Protein AF-A0A820NTI5-F1 (afdb_monomer_lite)

Organism: NCBI:txid392033

Structure (mmCIF, N/CA/C/O backbone):
data_AF-A0A820NTI5-F1
#
_entry.id   AF-A0A820NTI5-F1
#
loop_
_atom_site.group_PDB
_atom_site.id
_atom_site.type_symbol
_atom_site.label_atom_id
_atom_site.label_alt_id
_atom_site.label_comp_id
_atom_site.label_asym_id
_atom_site.label_entity_id
_atom_site.label_seq_id
_atom_site.pdbx_PDB_ins_code
_atom_site.Cartn_x
_atom_site.Cartn_y
_atom_site.Cartn_z
_atom_site.occupancy
_atom_site.B_iso_or_equiv
_atom_site.auth_seq_id
_atom_site.auth_comp_id
_atom_site.auth_asym_id
_atom_site.auth_atom_id
_atom_site.pdbx_PDB_model_num
ATOM 1 N N . TRP A 1 1 ? -0.838 9.032 -20.029 1.00 44.94 1 TRP A N 1
ATOM 2 C CA . TRP A 1 1 ? -0.008 8.865 -18.813 1.00 44.94 1 TRP A CA 1
ATOM 3 C C . TRP A 1 1 ? 1.449 8.529 -19.107 1.00 44.94 1 TRP A C 1
ATOM 5 O O . TRP A 1 1 ? 2.297 8.991 -18.357 1.00 44.94 1 TRP A O 1
ATOM 15 N N . ILE A 1 2 ? 1.761 7.783 -20.177 1.00 46.56 2 ILE A N 1
ATOM 16 C CA . ILE A 1 2 ? 3.154 7.467 -20.551 1.00 46.56 2 ILE A CA 1
ATOM 17 C C . ILE A 1 2 ? 3.897 8.680 -21.159 1.00 46.56 2 ILE A C 1
ATOM 19 O O . ILE A 1 2 ? 5.115 8.745 -21.077 1.00 46.56 2 ILE A O 1
ATOM 23 N N . GLU A 1 3 ? 3.193 9.698 -21.665 1.00 47.12 3 GLU A N 1
ATOM 24 C CA . GLU A 1 3 ? 3.832 10.798 -22.415 1.00 47.12 3 GLU A CA 1
ATOM 25 C C . GLU A 1 3 ? 4.213 12.052 -21.600 1.00 47.12 3 GLU A C 1
ATOM 27 O O . GLU A 1 3 ? 4.879 12.934 -22.128 1.00 47.12 3 GLU A O 1
ATOM 32 N N . ALA A 1 4 ? 3.845 12.166 -20.317 1.00 54.38 4 ALA A N 1
ATOM 33 C CA . ALA A 1 4 ? 3.924 13.456 -19.609 1.00 54.38 4 ALA A CA 1
ATOM 34 C C . ALA A 1 4 ? 5.203 13.714 -18.780 1.00 54.38 4 ALA A C 1
ATOM 36 O O . ALA A 1 4 ? 5.347 14.806 -18.244 1.00 54.38 4 ALA A O 1
ATOM 37 N N . ASN A 1 5 ? 6.131 12.758 -18.631 1.00 50.31 5 ASN A N 1
ATOM 38 C CA . ASN A 1 5 ? 7.297 12.922 -17.740 1.00 50.31 5 ASN A CA 1
ATOM 39 C C . ASN A 1 5 ? 8.598 12.377 -18.351 1.00 50.31 5 ASN A C 1
ATOM 41 O O . ASN A 1 5 ? 9.189 11.423 -17.848 1.00 50.31 5 ASN A O 1
ATOM 45 N N . PHE A 1 6 ? 9.064 13.000 -19.432 1.00 54.34 6 PHE A N 1
ATOM 46 C CA . PHE A 1 6 ? 10.302 12.629 -20.131 1.00 54.34 6 PHE A CA 1
ATOM 47 C C . PHE A 1 6 ? 11.603 13.199 -19.521 1.00 54.34 6 PHE A C 1
ATOM 49 O O . PHE A 1 6 ? 12.619 13.253 -20.208 1.00 54.34 6 PHE A O 1
ATOM 56 N N . THR A 1 7 ? 11.636 13.619 -18.249 1.00 55.44 7 THR A N 1
ATOM 57 C CA . THR A 1 7 ? 12.856 14.242 -17.676 1.00 55.44 7 THR A CA 1
ATOM 58 C C . THR A 1 7 ? 13.308 13.730 -16.313 1.00 55.44 7 THR A C 1
ATOM 60 O O . THR A 1 7 ? 14.164 14.345 -15.682 1.00 55.44 7 THR A O 1
ATOM 63 N N . ASN A 1 8 ? 12.864 12.549 -15.886 1.00 58.31 8 ASN A N 1
ATOM 64 C CA . ASN A 1 8 ? 13.693 11.773 -14.967 1.00 58.31 8 ASN A CA 1
ATOM 65 C C . ASN A 1 8 ? 14.582 10.891 -15.838 1.00 58.31 8 ASN A C 1
ATOM 67 O O . ASN A 1 8 ? 14.044 10.141 -16.645 1.00 58.31 8 ASN A O 1
ATOM 71 N N . ARG A 1 9 ? 15.912 11.018 -15.720 1.00 67.69 9 ARG A N 1
ATOM 72 C CA . ARG A 1 9 ? 16.947 10.257 -16.459 1.00 67.69 9 ARG A CA 1
ATOM 73 C C . ARG A 1 9 ? 16.911 8.751 -16.137 1.00 67.69 9 ARG A C 1
ATOM 75 O O . ARG A 1 9 ? 17.905 8.172 -15.719 1.00 67.69 9 ARG A O 1
ATOM 82 N N . LEU A 1 10 ? 15.740 8.144 -16.237 1.00 71.88 10 LEU A N 1
ATOM 83 C CA . LEU A 1 10 ? 15.454 6.775 -15.868 1.00 71.88 10 LEU A CA 1
ATOM 84 C C . LEU A 1 10 ? 15.542 5.932 -17.124 1.00 71.88 10 LEU A C 1
ATOM 86 O O . LEU A 1 10 ? 14.934 6.237 -18.151 1.00 71.88 10 LEU A O 1
ATOM 90 N N . SER A 1 11 ? 16.336 4.880 -17.027 1.00 77.19 11 SER A N 1
ATOM 91 C CA . SER A 1 11 ? 16.467 3.894 -18.078 1.00 77.19 11 SER A CA 1
ATOM 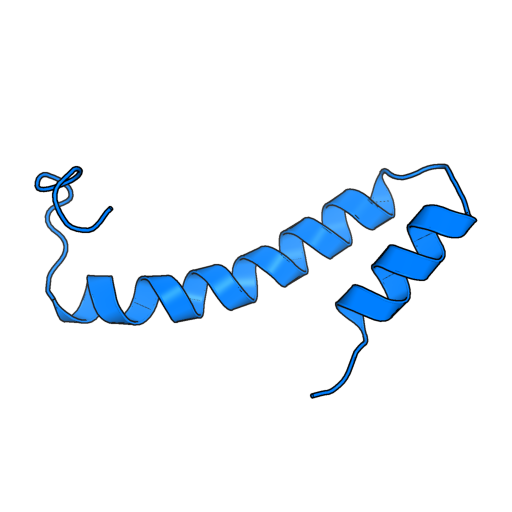92 C C . SER A 1 11 ? 15.181 3.064 -18.182 1.00 77.19 11 SER A C 1
ATOM 94 O O . SER A 1 11 ? 14.364 3.019 -17.261 1.00 77.19 11 SER A O 1
ATOM 96 N N . PHE A 1 12 ? 14.979 2.388 -19.313 1.00 77.62 12 PHE A N 1
ATOM 97 C CA . PHE A 1 12 ? 13.817 1.516 -19.509 1.00 77.62 12 PHE A CA 1
ATOM 98 C C . PHE A 1 12 ? 13.631 0.470 -18.381 1.00 77.62 12 PHE A C 1
ATOM 100 O O . PHE A 1 12 ? 12.506 0.335 -17.898 1.00 77.62 12 PHE A O 1
ATOM 107 N N . PRO A 1 13 ? 14.688 -0.198 -17.871 1.00 81.19 13 PRO A N 1
ATOM 108 C CA . PRO A 1 13 ? 14.588 -1.044 -16.677 1.00 81.19 13 PRO A CA 1
ATOM 109 C C . PRO A 1 13 ? 14.039 -0.330 -15.434 1.00 81.19 13 PRO A C 1
ATOM 111 O O . PRO A 1 13 ? 13.244 -0.893 -14.687 1.00 81.19 13 PRO A O 1
ATOM 114 N N . ASP A 1 14 ? 14.402 0.932 -15.213 1.00 78.44 14 ASP A N 1
ATOM 115 C CA . ASP A 1 14 ? 13.894 1.682 -14.062 1.00 78.44 14 ASP A CA 1
ATOM 116 C C . ASP A 1 14 ? 12.385 1.934 -14.173 1.00 78.44 14 ASP A C 1
ATOM 118 O O . ASP A 1 14 ? 11.676 2.002 -13.167 1.00 78.44 14 ASP A O 1
ATOM 122 N N . LEU A 1 15 ? 11.870 2.057 -15.399 1.00 81.81 15 LEU A N 1
ATOM 123 C CA . LEU A 1 15 ? 10.442 2.225 -15.657 1.00 81.81 15 LEU A CA 1
ATOM 124 C C . LEU A 1 15 ? 9.656 0.935 -15.403 1.00 81.81 15 LEU A C 1
ATOM 126 O O . LEU A 1 15 ? 8.539 1.014 -14.892 1.00 81.81 15 LEU A O 1
ATOM 130 N N . THR A 1 16 ? 10.223 -0.239 -15.694 1.00 83.75 16 THR A N 1
ATOM 131 C CA . THR A 1 16 ? 9.551 -1.529 -15.446 1.00 83.75 16 THR A CA 1
ATOM 132 C C . THR A 1 16 ? 9.494 -1.884 -13.961 1.00 83.75 16 THR A C 1
ATOM 134 O O . THR A 1 16 ? 8.575 -2.577 -13.524 1.00 83.75 16 THR A O 1
ATOM 137 N N . ILE A 1 17 ? 10.419 -1.352 -13.160 1.00 86.62 17 ILE A N 1
ATOM 138 C CA . ILE A 1 17 ? 10.435 -1.533 -11.705 1.00 86.62 17 ILE A CA 1
ATOM 139 C C . ILE A 1 17 ? 9.390 -0.635 -11.010 1.00 86.62 17 ILE A C 1
ATOM 141 O O . ILE A 1 17 ? 8.900 -0.988 -9.935 1.00 86.62 17 ILE A O 1
ATOM 145 N N . LYS A 1 18 ? 8.974 0.494 -11.608 1.00 84.06 18 LYS A N 1
ATOM 146 C CA . LYS A 1 18 ? 8.007 1.428 -10.989 1.00 84.06 18 LYS A CA 1
ATOM 147 C C . LYS A 1 18 ? 6.658 0.797 -10.619 1.00 84.06 18 LYS A C 1
ATOM 149 O O . LYS A 1 18 ? 6.209 1.050 -9.502 1.00 84.06 18 LYS A O 1
ATOM 154 N N . PRO A 1 19 ? 5.987 0.001 -11.476 1.00 90.50 19 PRO A N 1
ATOM 155 C CA . PRO A 1 19 ? 4.755 -0.690 -11.093 1.00 90.50 19 PRO A CA 1
ATOM 156 C C . PRO A 1 19 ? 4.946 -1.620 -9.890 1.00 90.50 19 PRO A C 1
ATOM 158 O O . PRO A 1 19 ? 4.148 -1.585 -8.956 1.00 90.50 19 PRO A O 1
ATOM 161 N N . LEU A 1 20 ? 6.040 -2.387 -9.865 1.00 88.81 20 LEU A N 1
ATOM 162 C CA . LEU A 1 20 ? 6.394 -3.273 -8.751 1.00 88.81 20 LEU A CA 1
ATOM 163 C C . LEU A 1 20 ? 6.648 -2.492 -7.455 1.00 88.81 20 LEU A C 1
ATOM 165 O O . LEU A 1 20 ? 6.083 -2.820 -6.413 1.00 88.81 20 LEU A O 1
ATOM 169 N N . GLN A 1 21 ? 7.433 -1.415 -7.522 1.00 89.38 21 GLN A N 1
ATOM 170 C CA . GLN A 1 21 ? 7.625 -0.494 -6.399 1.00 89.38 21 GLN A CA 1
ATOM 171 C C . GLN A 1 21 ? 6.294 0.100 -5.932 1.00 89.38 21 GLN A C 1
ATOM 173 O O . GLN A 1 21 ? 6.046 0.218 -4.738 1.00 89.38 21 GLN A O 1
ATOM 178 N N . ARG A 1 22 ? 5.404 0.468 -6.856 1.00 93.56 22 ARG A N 1
ATOM 179 C CA . ARG A 1 22 ? 4.113 1.061 -6.505 1.00 93.56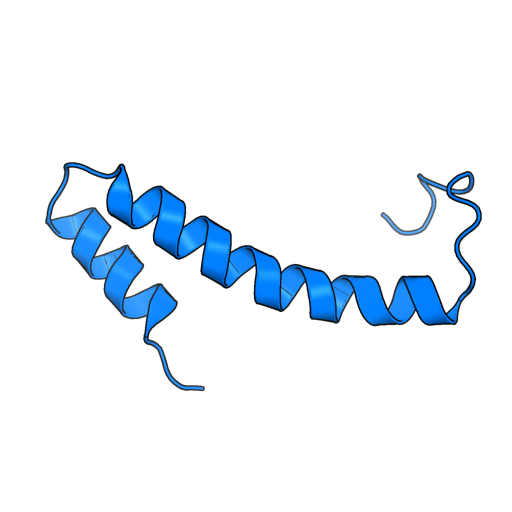 22 ARG A CA 1
ATOM 180 C C . ARG A 1 22 ? 3.232 0.085 -5.726 1.00 93.56 22 ARG A C 1
ATOM 182 O O . ARG A 1 22 ? 2.589 0.509 -4.768 1.00 93.56 22 ARG A O 1
ATOM 189 N N . LEU A 1 23 ? 3.240 -1.198 -6.088 1.00 90.81 23 LEU A N 1
ATOM 190 C CA . LEU A 1 23 ? 2.510 -2.239 -5.360 1.00 90.81 23 LEU A CA 1
ATOM 191 C C . LEU A 1 23 ? 2.980 -2.358 -3.903 1.00 90.81 23 LEU A C 1
ATOM 193 O O . LEU A 1 23 ? 2.149 -2.417 -2.999 1.00 90.81 23 LEU A O 1
ATOM 197 N N . THR A 1 24 ? 4.292 -2.318 -3.649 1.00 89.31 24 THR A N 1
ATOM 198 C CA . THR A 1 24 ? 4.815 -2.387 -2.272 1.00 89.31 24 THR A CA 1
ATOM 199 C C . THR A 1 24 ? 4.520 -1.115 -1.477 1.00 89.31 24 THR A C 1
ATOM 201 O O . THR A 1 24 ? 4.181 -1.190 -0.296 1.00 89.31 24 THR A O 1
ATOM 204 N N . GLN A 1 25 ? 4.563 0.053 -2.126 1.00 91.81 25 GLN A N 1
ATOM 205 C CA . GLN A 1 25 ? 4.212 1.331 -1.498 1.00 91.81 25 GLN A CA 1
ATOM 206 C C . GLN A 1 25 ? 2.744 1.394 -1.066 1.00 91.81 25 GLN A C 1
ATOM 208 O O . GLN A 1 25 ? 2.456 1.950 -0.007 1.00 91.81 25 GLN A O 1
ATOM 213 N N . TYR A 1 26 ? 1.813 0.812 -1.833 1.00 94.19 26 TYR A N 1
ATOM 214 C CA . TYR A 1 26 ? 0.400 0.802 -1.446 1.00 94.19 26 TYR A CA 1
ATOM 215 C C . TYR A 1 26 ? 0.163 0.099 -0.114 1.00 94.19 26 TYR A C 1
ATOM 217 O O . TYR A 1 26 ? -0.583 0.627 0.706 1.00 94.19 26 TYR A O 1
ATOM 225 N N . LYS A 1 27 ? 0.848 -1.018 0.148 1.00 90.69 27 LYS A N 1
ATOM 226 C CA . LYS A 1 27 ? 0.755 -1.706 1.440 1.00 90.69 27 LYS A CA 1
ATOM 227 C C . LYS A 1 27 ? 1.169 -0.793 2.600 1.00 90.69 27 LYS A C 1
ATOM 229 O O . LYS A 1 27 ? 0.415 -0.640 3.555 1.00 90.69 27 LYS A O 1
ATOM 234 N N . LEU A 1 28 ? 2.325 -0.135 2.482 1.00 92.50 28 LEU A N 1
ATOM 235 C CA . LEU A 1 28 ? 2.838 0.783 3.510 1.00 92.50 28 LEU A CA 1
ATOM 236 C C . LEU A 1 28 ? 1.898 1.974 3.746 1.00 92.50 28 LEU A C 1
ATOM 238 O O . LEU A 1 28 ? 1.675 2.387 4.884 1.00 92.50 28 LEU A O 1
ATOM 242 N N . LEU A 1 29 ? 1.329 2.519 2.668 1.00 94.12 29 LEU A N 1
ATOM 243 C CA . LEU A 1 29 ? 0.339 3.594 2.730 1.00 94.12 29 LEU A CA 1
ATOM 244 C C . LEU A 1 29 ? -0.934 3.150 3.452 1.00 94.12 29 LEU A C 1
ATOM 246 O O . LEU A 1 29 ? -1.406 3.862 4.334 1.00 94.12 29 LEU A O 1
ATOM 250 N N . LEU A 1 30 ? -1.462 1.973 3.117 1.00 93.19 30 LEU A N 1
ATOM 251 C CA . LEU A 1 30 ? -2.645 1.405 3.762 1.00 93.19 30 LEU A CA 1
ATOM 252 C C . LEU A 1 30 ? -2.426 1.177 5.265 1.00 93.19 30 LEU A C 1
ATOM 254 O O . LE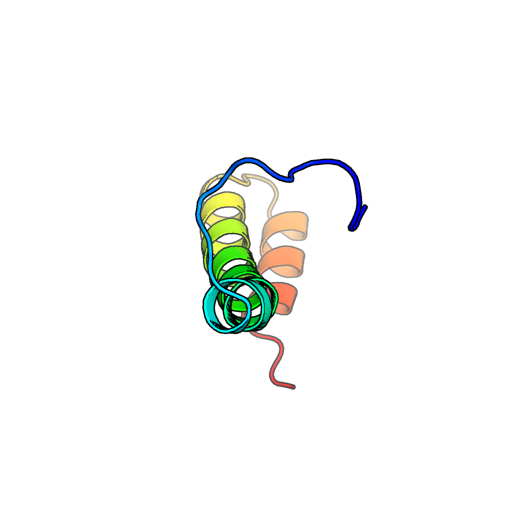U A 1 30 ? -3.271 1.571 6.065 1.00 93.19 30 LEU A O 1
ATOM 258 N N . GLU A 1 31 ? -1.272 0.639 5.665 1.00 91.88 31 GLU A N 1
ATOM 259 C CA . GLU A 1 31 ? -0.904 0.480 7.080 1.00 91.88 31 GLU A CA 1
ATOM 260 C C . GLU A 1 31 ? -0.803 1.833 7.809 1.00 91.88 31 GLU A C 1
ATOM 262 O O . GLU A 1 31 ? -1.242 1.973 8.954 1.00 91.88 31 GLU A O 1
ATOM 267 N N . ALA A 1 32 ? -0.238 2.854 7.158 1.00 94.38 32 ALA A N 1
ATOM 268 C CA . ALA A 1 32 ? -0.130 4.196 7.727 1.00 94.38 32 ALA A CA 1
ATOM 269 C C . ALA A 1 32 ? -1.499 4.878 7.887 1.00 94.38 32 ALA A C 1
ATOM 271 O O . ALA A 1 32 ? -1.731 5.547 8.898 1.00 94.38 32 ALA A O 1
ATOM 272 N N . ILE A 1 33 ? -2.403 4.695 6.920 1.00 93.75 33 ILE A N 1
ATOM 273 C CA . ILE A 1 33 ? -3.781 5.195 6.983 1.00 93.75 33 ILE A CA 1
ATOM 274 C C . ILE A 1 33 ? -4.532 4.475 8.102 1.00 93.75 33 ILE A C 1
ATOM 276 O O . ILE A 1 33 ? -5.077 5.139 8.978 1.00 93.75 33 ILE A O 1
ATOM 280 N N . GLN A 1 34 ? -4.466 3.143 8.162 1.00 91.69 34 GLN A N 1
ATOM 281 C CA . GLN A 1 34 ? -5.115 2.353 9.211 1.00 91.69 34 GLN A CA 1
ATOM 282 C C . GLN A 1 34 ? -4.713 2.800 10.625 1.00 91.69 34 GLN A C 1
ATOM 284 O O . GLN A 1 34 ? -5.559 2.883 11.516 1.00 91.69 34 GLN A O 1
ATOM 289 N N . LYS A 1 35 ? -3.429 3.121 10.841 1.00 91.25 35 LYS A N 1
ATOM 290 C CA . LYS A 1 35 ? -2.932 3.638 12.129 1.00 91.25 35 LYS A CA 1
ATOM 291 C C . LYS A 1 35 ? -3.545 4.986 12.517 1.00 91.25 35 LYS A C 1
ATOM 293 O O . LYS A 1 35 ? -3.617 5.282 13.705 1.00 91.25 35 LYS A O 1
ATOM 298 N N . ARG A 1 36 ? -3.944 5.806 11.539 1.00 93.31 36 ARG A N 1
ATOM 299 C CA . ARG A 1 36 ? -4.495 7.158 11.742 1.00 93.31 36 ARG A CA 1
ATOM 300 C C . ARG A 1 36 ? -6.024 7.205 11.707 1.00 93.31 36 ARG A C 1
ATOM 302 O O . ARG A 1 36 ? -6.595 8.171 12.203 1.00 93.31 36 ARG A O 1
ATOM 309 N N . THR A 1 37 ? -6.682 6.191 11.152 1.00 93.75 37 THR A N 1
ATOM 310 C CA . THR A 1 37 ? -8.144 6.077 11.137 1.00 93.75 37 THR A CA 1
ATOM 311 C C . THR A 1 37 ? -8.671 5.799 12.544 1.00 93.75 37 THR A C 1
ATOM 313 O O . THR A 1 37 ? -8.205 4.876 13.209 1.00 93.75 37 THR A O 1
ATOM 316 N N . GLN A 1 38 ? -9.639 6.598 13.000 1.00 91.69 38 GLN A N 1
ATOM 317 C CA . GLN A 1 38 ? -10.284 6.437 14.311 1.00 91.69 38 GLN A CA 1
ATOM 318 C C . GLN A 1 38 ? -11.575 5.613 14.244 1.00 91.69 38 GLN A C 1
ATOM 320 O O . GLN A 1 38 ? -11.962 5.001 15.235 1.00 91.69 38 GLN A O 1
ATOM 325 N N . ASP A 1 39 ? -12.224 5.577 13.078 1.00 95.25 39 ASP A N 1
ATOM 326 C CA . ASP A 1 39 ? -13.429 4.784 12.864 1.00 95.25 39 ASP A CA 1
ATOM 327 C C . ASP A 1 39 ? -13.102 3.282 12.823 1.00 95.25 39 ASP A C 1
ATOM 329 O O . ASP A 1 39 ? -12.219 2.830 12.086 1.00 95.25 39 ASP A O 1
ATOM 333 N N . ASN A 1 40 ? -13.813 2.504 13.641 1.00 89.81 40 ASN A N 1
ATOM 334 C CA . ASN A 1 40 ? -13.553 1.074 13.796 1.00 89.81 40 ASN A CA 1
ATOM 335 C C . ASN A 1 40 ? -13.957 0.262 12.562 1.00 89.81 40 ASN A C 1
ATOM 337 O O . ASN A 1 40 ? -13.278 -0.712 12.238 1.00 89.81 40 ASN A O 1
ATOM 341 N N . GLN A 1 41 ? -15.019 0.660 11.859 1.00 91.81 41 GLN A N 1
ATOM 342 C CA . GLN A 1 41 ? -15.480 -0.047 10.668 1.00 91.81 41 GLN A CA 1
ATOM 343 C C . GLN A 1 41 ? -14.474 0.137 9.528 1.00 91.81 41 GLN A C 1
ATOM 345 O O . GLN A 1 41 ? -13.961 -0.837 8.986 1.00 91.81 41 GLN A O 1
ATOM 350 N N . GLN A 1 42 ? -14.069 1.380 9.269 1.00 92.94 42 GLN A N 1
ATOM 351 C CA . GLN A 1 42 ? -13.052 1.705 8.270 1.00 92.94 42 GLN A CA 1
ATOM 352 C C . GLN A 1 42 ? -11.693 1.073 8.598 1.00 92.94 42 GLN A C 1
ATOM 354 O O . GLN A 1 42 ? -10.977 0.636 7.698 1.00 92.94 42 GLN A O 1
ATOM 359 N N . ARG A 1 43 ? -11.308 0.990 9.881 1.00 92.56 43 ARG A N 1
ATOM 360 C CA . ARG A 1 43 ? -10.088 0.269 10.293 1.00 92.56 43 ARG A CA 1
ATOM 361 C C . ARG A 1 43 ? -10.140 -1.216 9.953 1.00 92.56 43 ARG A C 1
ATOM 363 O O . ARG A 1 43 ? -9.094 -1.760 9.592 1.00 92.56 43 ARG A O 1
ATOM 370 N N . ASN A 1 44 ? -11.303 -1.850 10.096 1.00 91.25 44 ASN A N 1
ATOM 371 C CA . ASN A 1 44 ? -11.503 -3.259 9.765 1.00 91.25 44 ASN A CA 1
ATOM 372 C C . ASN A 1 44 ? -11.462 -3.481 8.252 1.00 91.25 44 ASN A C 1
ATOM 374 O O . ASN A 1 44 ? -10.748 -4.376 7.807 1.00 91.25 44 ASN A O 1
ATOM 378 N N . ASP A 1 45 ? -12.105 -2.612 7.469 1.00 91.81 45 ASP A N 1
ATOM 379 C CA . ASP A 1 45 ? -12.041 -2.659 6.002 1.00 91.81 45 ASP A CA 1
ATOM 380 C C . ASP A 1 45 ? -10.585 -2.524 5.517 1.00 91.81 45 ASP A C 1
ATOM 382 O O . ASP A 1 45 ? -10.093 -3.320 4.715 1.00 91.81 45 ASP A O 1
ATOM 386 N N . LEU A 1 46 ? -9.835 -1.570 6.082 1.00 92.00 46 LEU A N 1
ATOM 387 C CA . LEU A 1 46 ? -8.405 -1.400 5.801 1.00 92.00 46 LEU A CA 1
ATOM 388 C C . LEU A 1 46 ? -7.572 -2.606 6.265 1.00 92.00 46 LEU A C 1
ATOM 390 O O . LEU A 1 46 ? -6.588 -2.953 5.612 1.00 92.00 46 LEU A O 1
ATOM 394 N N . HIS A 1 47 ? -7.948 -3.260 7.369 1.00 91.50 47 HIS A N 1
ATOM 395 C CA . HIS A 1 47 ? -7.273 -4.471 7.844 1.00 91.50 47 HIS A CA 1
ATOM 396 C C . HIS A 1 47 ? -7.448 -5.626 6.862 1.00 91.50 47 HIS A C 1
ATOM 398 O O . HIS A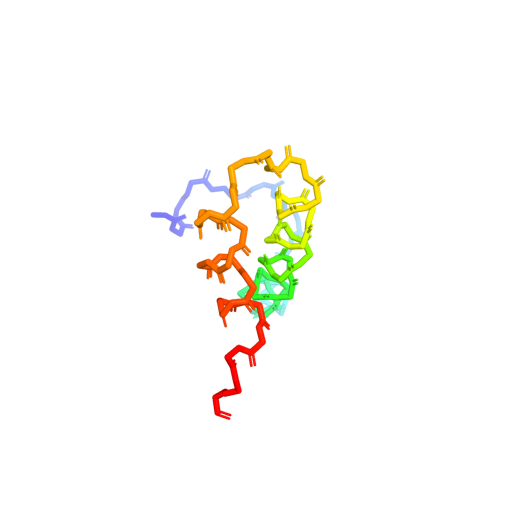 1 47 ? -6.471 -6.305 6.542 1.00 91.50 47 HIS A O 1
ATOM 404 N N . GLU A 1 48 ? -8.670 -5.819 6.361 1.00 93.00 48 GLU A N 1
ATOM 405 C CA . GLU A 1 48 ? -8.957 -6.815 5.335 1.00 93.00 48 GLU A CA 1
ATOM 406 C C . GLU A 1 48 ? -8.128 -6.528 4.082 1.00 93.00 48 GLU A C 1
ATOM 408 O O . GLU A 1 48 ? -7.446 -7.420 3.590 1.00 93.00 48 GLU A O 1
ATOM 413 N N . MET A 1 49 ? -8.086 -5.275 3.619 1.00 88.94 49 MET A N 1
ATOM 414 C CA . MET A 1 49 ? -7.308 -4.885 2.437 1.00 88.94 49 MET A CA 1
ATOM 415 C C . MET A 1 49 ? -5.797 -5.131 2.583 1.00 88.94 49 MET A C 1
ATOM 417 O O . MET A 1 49 ? -5.150 -5.502 1.605 1.00 88.94 49 MET A O 1
ATOM 421 N N . VAL A 1 50 ? -5.222 -4.941 3.777 1.00 87.75 50 VAL A N 1
ATOM 422 C CA . VAL A 1 50 ? -3.788 -5.186 4.038 1.00 87.75 50 VAL A CA 1
ATOM 423 C C . VAL A 1 50 ? -3.467 -6.679 4.123 1.00 87.75 50 VAL A C 1
ATOM 425 O O . VAL A 1 50 ? -2.413 -7.109 3.651 1.00 87.75 50 VAL A O 1
ATOM 428 N N . ASN A 1 51 ? -4.360 -7.464 4.729 1.00 85.69 51 ASN A N 1
ATOM 429 C CA . ASN A 1 51 ? -4.135 -8.881 5.014 1.00 85.69 51 ASN A CA 1
ATOM 430 C C . ASN A 1 51 ? -4.760 -9.835 3.993 1.00 85.69 51 ASN A C 1
ATOM 432 O O . ASN A 1 51 ? -4.613 -11.052 4.138 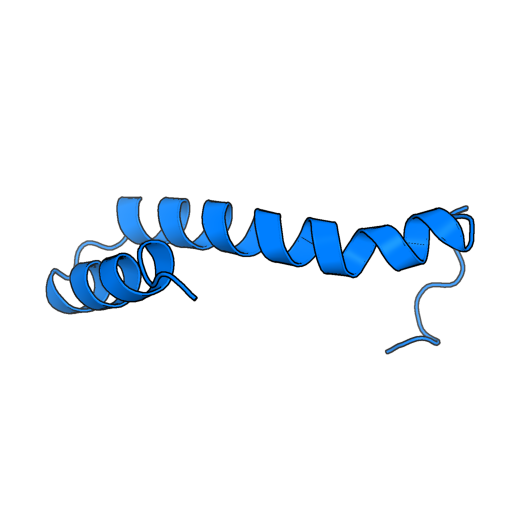1.00 85.69 51 ASN A O 1
ATOM 436 N N . LYS A 1 52 ? -5.423 -9.318 2.953 1.00 75.75 52 LYS A N 1
ATOM 437 C CA . LYS A 1 52 ? -5.972 -10.134 1.872 1.00 75.75 52 LYS A CA 1
ATOM 438 C C . LYS A 1 52 ? -4.835 -10.865 1.162 1.00 75.75 52 LYS A C 1
ATOM 440 O O . LYS A 1 52 ? -4.077 -10.275 0.394 1.00 75.75 52 LYS A O 1
ATOM 445 N N . LYS A 1 53 ? -4.700 -12.162 1.446 1.00 56.41 53 LYS A N 1
ATOM 446 C CA . LYS A 1 53 ? -3.826 -13.050 0.680 1.00 56.41 53 LYS A CA 1
ATOM 447 C C . LYS A 1 53 ? -4.446 -13.244 -0.704 1.00 56.41 53 LYS A C 1
ATOM 449 O O . LYS A 1 53 ? -5.604 -13.646 -0.795 1.00 56.41 53 LYS A O 1
ATOM 454 N N . VAL A 1 54 ? -3.674 -12.901 -1.736 1.00 52.84 54 VAL A N 1
ATOM 455 C CA . VAL A 1 54 ? -3.897 -13.336 -3.125 1.00 52.84 54 VAL A CA 1
ATOM 456 C C . VAL A 1 54 ? -3.552 -14.813 -3.230 1.00 52.84 54 VAL A C 1
ATOM 458 O O . VAL A 1 54 ? -2.547 -15.208 -2.591 1.00 52.84 54 VAL A O 1
#

pLDDT: mean 81.69, std 15.39, range [44.94, 95.25]

Radius of gyration: 15.76 Å; chains: 1; bounding box: 32×28×37 Å

Sequence (54 aa):
WIEANFTNRLSFPDLTIKPLQRLTQYKLLLEAIQKRTQDNQQRNDLHEMVNKKV

Foldseek 3Di:
DVPDDPPPPDDPVSVVCVVVVVVVVVLVVLVVVLVVDPDPVVNVVSVCVNPVDD

Secondary structure (DSSP, 8-state):
-TTS-TTS---HHHHHHHHHHHHHHHHHHHHHHHHH---HHHHHHHHHHHH---

InterPro domains:
  IPR000219 Dbl homology domain [PF00621] (6-51)
  IPR000219 Dbl homology domain [PS50010] (1-54)
  IPR035899 Dbl homology (DH) domain superfamily [G3DSA:1.20.900.10] (1-53)
  IPR035899 Dbl homology (DH) domain superfamily [SSF48065] (6-51)
  IPR040181 Pleckstrin homology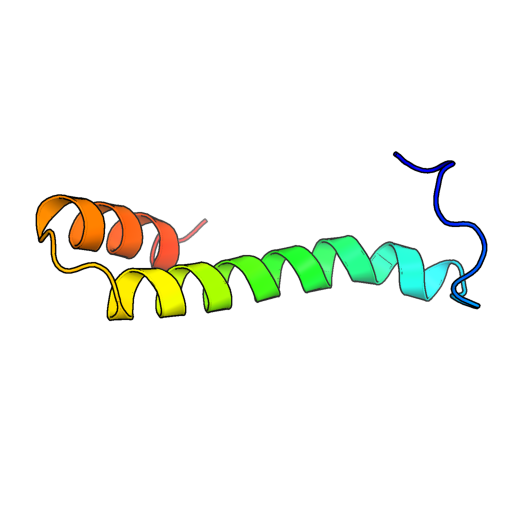 domain-containing family G member 5/7 [PTHR13217] (8-52)